Protein AF-A0A927MP26-F1 (afdb_monomer_lite)

Radius of gyration: 20.86 Å; chains: 1; bounding box: 54×46×46 Å

Structure (mmCIF, N/CA/C/O backbone):
data_AF-A0A927MP26-F1
#
_entry.id   AF-A0A927MP26-F1
#
loop_
_atom_site.group_PDB
_atom_site.id
_atom_site.type_symbol
_atom_site.label_atom_id
_atom_site.label_alt_id
_atom_site.label_comp_id
_atom_site.label_asym_id
_atom_site.label_entity_id
_atom_site.label_seq_id
_atom_site.pdbx_PDB_ins_code
_atom_site.Cartn_x
_atom_site.Cartn_y
_atom_site.Cartn_z
_atom_site.occupancy
_atom_site.B_iso_or_equiv
_atom_site.auth_seq_id
_atom_site.auth_comp_id
_atom_site.auth_asym_id
_atom_site.auth_atom_id
_atom_site.pdbx_PDB_model_num
ATOM 1 N N . MET A 1 1 ? -43.119 23.216 -14.179 1.00 43.81 1 MET A N 1
ATOM 2 C CA . MET A 1 1 ? -42.413 22.037 -14.719 1.00 43.81 1 MET A CA 1
ATOM 3 C C . MET A 1 1 ? -41.020 22.538 -15.043 1.00 43.81 1 MET A C 1
ATOM 5 O O . MET A 1 1 ? -40.853 23.196 -16.054 1.00 43.81 1 MET A O 1
ATOM 9 N N . ASP A 1 2 ? -40.211 22.752 -14.014 1.00 35.25 2 ASP A N 1
ATOM 10 C CA . ASP A 1 2 ? -39.328 21.768 -13.365 1.00 35.25 2 ASP A CA 1
ATOM 11 C C . ASP A 1 2 ? -38.186 21.299 -14.278 1.00 35.25 2 ASP A C 1
ATOM 13 O O . ASP A 1 2 ? -38.371 21.034 -15.463 1.00 35.25 2 ASP A O 1
ATOM 17 N N . SER A 1 3 ? -37.003 21.322 -13.684 1.00 42.53 3 SER A N 1
ATOM 18 C CA . SER A 1 3 ? -35.673 21.387 -14.269 1.00 42.53 3 SER A CA 1
ATOM 19 C C . SER A 1 3 ? -35.187 20.047 -14.817 1.00 42.53 3 SER A C 1
ATOM 21 O O . SER A 1 3 ? -35.417 19.001 -14.223 1.00 42.53 3 SER A O 1
ATOM 23 N N . ALA A 1 4 ? -34.347 20.110 -15.848 1.00 47.28 4 ALA A N 1
ATOM 24 C CA . ALA A 1 4 ? -33.252 19.162 -16.027 1.00 47.28 4 ALA A CA 1
ATOM 25 C C . ALA A 1 4 ? -31.971 19.963 -16.288 1.00 47.28 4 ALA A C 1
ATOM 27 O O . ALA A 1 4 ? -31.544 20.184 -17.418 1.00 47.28 4 ALA A O 1
ATOM 28 N N . ALA A 1 5 ? -31.395 20.459 -15.196 1.00 48.03 5 ALA A N 1
ATOM 29 C CA . ALA A 1 5 ? -29.970 20.708 -15.128 1.00 48.03 5 ALA A CA 1
ATOM 30 C C . ALA A 1 5 ? -29.237 19.359 -15.187 1.00 48.03 5 ALA A C 1
ATOM 32 O O . ALA A 1 5 ? -29.711 18.385 -14.605 1.00 48.03 5 ALA A O 1
ATOM 33 N N . GLY A 1 6 ? -28.047 19.335 -15.786 1.00 43.00 6 GLY A N 1
ATOM 34 C CA . GLY A 1 6 ? -27.019 18.403 -15.329 1.00 43.00 6 GLY A CA 1
AT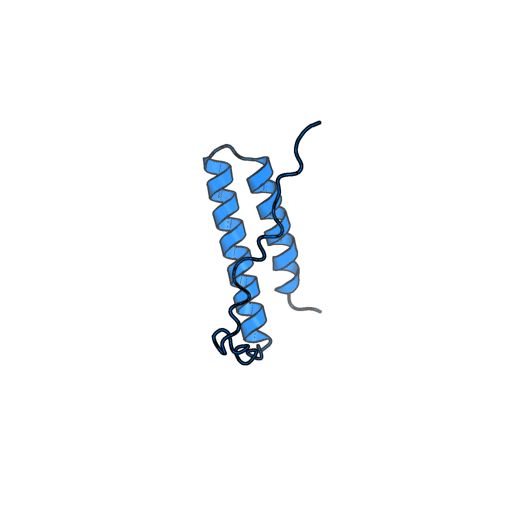OM 35 C C . GLY A 1 6 ? -26.225 17.684 -16.408 1.00 43.00 6 GLY A C 1
ATOM 36 O O . GLY A 1 6 ? -26.409 16.497 -16.627 1.00 43.00 6 GLY A O 1
ATOM 37 N N . ASN A 1 7 ? -25.198 18.376 -16.895 1.00 54.16 7 ASN A N 1
ATOM 38 C CA . ASN A 1 7 ? -23.849 17.815 -16.907 1.00 54.16 7 ASN A CA 1
ATOM 39 C C . ASN A 1 7 ? -23.503 16.752 -17.967 1.00 54.16 7 ASN A C 1
ATOM 41 O O . ASN A 1 7 ? -22.996 15.685 -17.635 1.00 54.16 7 ASN A O 1
ATOM 45 N N . GLU A 1 8 ? -23.579 17.117 -19.246 1.00 52.09 8 GLU A N 1
ATOM 46 C CA . GLU A 1 8 ? -22.629 16.592 -20.242 1.00 52.09 8 GLU A CA 1
ATOM 47 C C . GLU A 1 8 ? -21.388 17.495 -20.338 1.00 52.09 8 GLU A C 1
ATOM 49 O O . GLU A 1 8 ? -20.932 17.889 -21.406 1.00 52.09 8 GLU A O 1
ATOM 54 N N . HIS A 1 9 ? -20.820 17.869 -19.189 1.00 51.62 9 HIS A N 1
ATOM 55 C CA . HIS A 1 9 ? -19.509 18.503 -19.168 1.00 51.62 9 HIS A CA 1
ATOM 56 C C . HIS A 1 9 ? -18.451 17.402 -19.300 1.00 51.62 9 HIS A C 1
ATOM 58 O O . HIS A 1 9 ? -17.885 16.937 -18.311 1.00 51.62 9 HIS A O 1
ATOM 64 N N . VAL A 1 10 ? -18.202 16.940 -20.530 1.00 56.66 10 VAL A N 1
ATOM 65 C CA . VAL A 1 10 ? -16.970 16.199 -20.827 1.00 56.66 10 VAL A CA 1
ATOM 66 C C . VAL A 1 10 ? -15.836 17.205 -20.682 1.00 56.66 10 VAL A C 1
ATOM 68 O O . VAL A 1 10 ? -15.588 18.023 -21.568 1.00 56.66 10 VAL A O 1
ATOM 71 N N . ALA A 1 11 ? -15.197 17.195 -19.514 1.00 52.50 11 ALA A N 1
ATOM 72 C CA . ALA A 1 11 ? -14.047 18.028 -19.227 1.00 52.50 11 ALA A CA 1
ATOM 73 C C . ALA A 1 11 ? -12.953 17.769 -20.278 1.00 52.50 11 ALA A C 1
ATOM 75 O O . ALA A 1 11 ? -12.292 16.735 -20.265 1.00 52.50 11 ALA A O 1
ATOM 76 N N . GLY A 1 12 ? -12.766 18.725 -21.189 1.00 52.97 12 GLY A N 1
ATOM 77 C CA . GLY A 1 12 ? -11.509 18.891 -21.912 1.00 52.97 12 GLY A CA 1
ATOM 78 C C . GLY A 1 12 ? -11.241 17.942 -23.079 1.00 52.97 12 GLY A C 1
ATOM 79 O O . GLY A 1 12 ? -10.100 17.521 -23.247 1.00 52.97 12 GLY A O 1
ATOM 80 N N . ALA A 1 13 ? -12.211 17.687 -23.961 1.00 52.47 13 ALA A N 1
ATOM 81 C CA . ALA A 1 13 ? -11.864 17.312 -25.335 1.00 52.47 13 ALA A CA 1
ATOM 82 C C . ALA A 1 13 ? -11.316 18.554 -26.066 1.00 52.47 13 ALA A C 1
ATOM 84 O O . ALA A 1 13 ? -11.992 19.177 -26.883 1.00 52.47 13 ALA A O 1
ATOM 85 N N . ALA A 1 14 ? -10.101 18.976 -25.709 1.00 54.50 14 ALA A N 1
ATOM 86 C CA . ALA A 1 14 ? -9.387 20.000 -26.450 1.00 54.50 14 ALA A CA 1
ATOM 87 C C . ALA A 1 14 ? -9.149 19.471 -27.872 1.00 54.50 14 ALA A C 1
ATOM 89 O O . ALA A 1 14 ? -8.363 18.548 -28.078 1.00 54.50 14 ALA A O 1
ATOM 90 N N . ILE A 1 15 ? -9.840 20.048 -28.860 1.00 52.22 15 ILE A N 1
ATOM 91 C CA . ILE A 1 15 ? -9.518 19.868 -30.278 1.00 52.22 15 ILE A CA 1
ATOM 92 C C . ILE A 1 15 ? -8.245 20.674 -30.542 1.00 52.22 15 ILE A C 1
ATOM 94 O O . ILE A 1 15 ? -8.259 21.837 -30.927 1.00 52.22 15 ILE A O 1
ATOM 98 N N . GLY A 1 16 ? -7.127 20.045 -30.227 1.00 54.38 16 GLY A N 1
ATOM 99 C CA . GLY A 1 16 ? -5.769 20.522 -30.399 1.00 54.38 16 GLY A CA 1
ATOM 100 C C . GLY A 1 16 ? -4.873 19.355 -30.022 1.00 54.38 16 GLY A C 1
ATOM 101 O O . GLY A 1 16 ? -5.201 18.602 -29.111 1.00 54.38 16 GLY A O 1
ATOM 102 N N . VAL A 1 17 ? -3.780 19.141 -30.742 1.00 56.34 17 VAL A N 1
ATOM 103 C CA . VAL A 1 17 ? -2.829 18.049 -30.492 1.00 56.34 17 VAL A CA 1
ATOM 104 C C . VAL A 1 17 ? -2.114 18.303 -29.147 1.00 56.34 17 VAL A C 1
ATOM 106 O O . VAL A 1 17 ? -0.985 18.77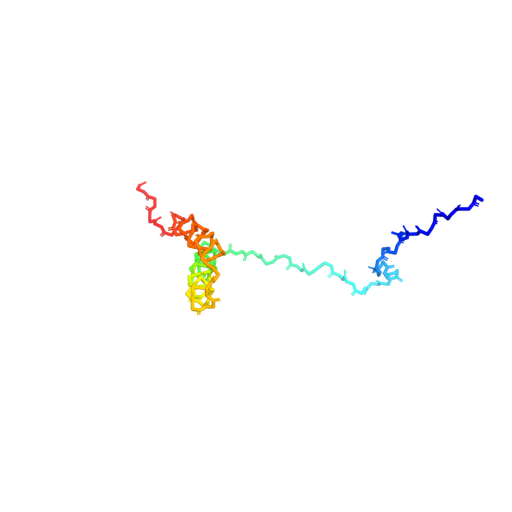1 -29.118 1.00 56.34 17 VAL A O 1
ATOM 109 N N . GLY A 1 18 ? -2.815 18.107 -28.026 1.00 55.25 18 GLY A N 1
ATOM 110 C CA . GLY A 1 18 ? -2.416 18.531 -26.675 1.00 55.25 18 GLY A CA 1
ATOM 111 C C . GLY A 1 18 ? -2.416 17.411 -25.633 1.00 55.25 18 GLY A C 1
ATOM 112 O O . GLY A 1 18 ? -2.052 17.640 -24.486 1.00 55.25 18 GLY A O 1
ATOM 113 N N . ALA A 1 19 ? -2.774 16.196 -26.038 1.00 61.22 19 ALA A N 1
ATOM 114 C CA . ALA A 1 19 ? -2.495 14.961 -25.320 1.00 61.22 19 ALA A CA 1
ATOM 115 C C . ALA A 1 19 ? -2.155 13.907 -26.376 1.00 61.22 19 ALA A C 1
ATOM 117 O O . ALA A 1 19 ? -2.990 13.092 -26.759 1.00 61.22 19 ALA A O 1
ATOM 118 N N . ALA A 1 20 ? -0.951 13.988 -26.949 1.00 61.94 20 ALA A N 1
ATOM 119 C CA . ALA A 1 20 ? -0.450 12.851 -27.705 1.00 61.94 20 ALA A CA 1
ATOM 120 C C . ALA A 1 20 ? -0.354 11.678 -26.722 1.00 61.94 20 ALA A C 1
ATOM 122 O O . ALA A 1 20 ? 0.280 11.820 -25.676 1.00 61.94 20 ALA A O 1
ATOM 123 N N . GLU A 1 21 ? -1.016 10.564 -27.035 1.00 66.19 21 GLU A N 1
ATOM 124 C CA . GLU A 1 21 ? -0.846 9.296 -26.324 1.00 66.19 21 GLU A CA 1
ATOM 125 C C . GLU A 1 21 ? 0.658 9.063 -26.118 1.00 66.19 21 GLU A C 1
ATOM 127 O O . GLU A 1 21 ? 1.416 8.931 -27.084 1.00 66.19 21 GLU A O 1
ATOM 132 N N . ALA A 1 22 ? 1.114 9.097 -24.863 1.00 73.81 22 ALA A N 1
ATOM 133 C CA . ALA A 1 22 ? 2.508 8.834 -24.548 1.00 73.81 22 ALA A CA 1
ATOM 134 C C . ALA A 1 22 ? 2.822 7.384 -24.928 1.00 73.81 22 ALA A C 1
ATOM 136 O O . ALA A 1 22 ? 1.999 6.488 -24.736 1.00 73.81 22 ALA A O 1
ATOM 137 N N . GLN A 1 23 ? 4.018 7.128 -25.462 1.00 75.38 23 GLN A N 1
ATOM 138 C CA . GLN A 1 23 ? 4.390 5.762 -25.807 1.00 75.38 23 GLN A CA 1
ATOM 139 C C . GLN A 1 23 ? 4.306 4.875 -24.559 1.00 75.38 23 GLN A C 1
ATOM 141 O O . GLN A 1 23 ? 4.995 5.112 -23.565 1.00 75.38 23 GLN A O 1
ATOM 146 N N . ARG A 1 24 ? 3.460 3.840 -24.617 1.00 84.06 24 ARG A N 1
ATOM 147 C CA . ARG A 1 24 ? 3.310 2.877 -23.522 1.00 84.06 24 ARG A CA 1
ATOM 148 C C . ARG A 1 24 ? 4.662 2.242 -23.197 1.00 84.06 24 ARG A C 1
ATOM 150 O O . ARG A 1 24 ? 5.266 1.588 -24.048 1.00 84.06 24 ARG A O 1
ATOM 157 N N . ARG A 1 25 ? 5.120 2.418 -21.954 1.00 86.75 25 ARG A N 1
ATOM 158 C CA . ARG A 1 25 ? 6.332 1.772 -21.438 1.00 86.75 25 ARG A CA 1
ATOM 159 C C . ARG A 1 25 ? 6.095 0.265 -21.330 1.00 86.75 25 ARG A C 1
ATOM 161 O O . ARG A 1 25 ? 5.139 -0.162 -20.691 1.00 86.75 25 ARG A O 1
ATOM 168 N N . GLN A 1 26 ? 6.982 -0.525 -21.930 1.00 91.38 26 GLN A N 1
ATOM 169 C CA . GLN A 1 26 ? 7.040 -1.968 -21.696 1.00 91.38 26 GLN A CA 1
ATOM 170 C C . GLN A 1 26 ? 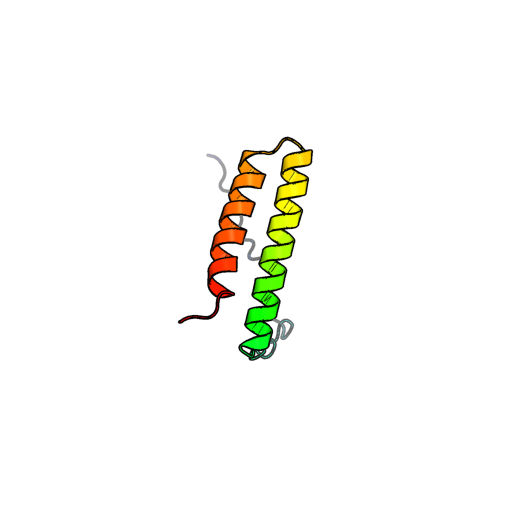7.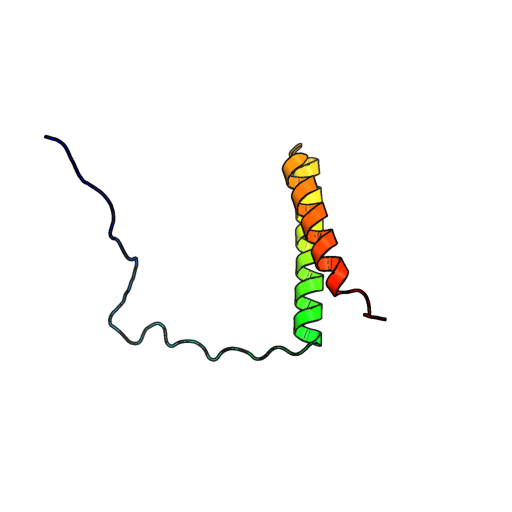751 -2.216 -20.364 1.00 91.38 26 GLN A C 1
ATOM 172 O O . GLN A 1 26 ? 8.829 -1.665 -20.131 1.00 91.38 26 GLN A O 1
ATOM 177 N N . LEU A 1 27 ? 7.128 -2.996 -19.485 1.00 93.62 27 LEU A N 1
ATOM 178 C CA . LEU A 1 27 ? 7.677 -3.347 -18.179 1.00 93.62 27 LEU A CA 1
ATOM 179 C C . LEU A 1 27 ? 8.283 -4.745 -18.237 1.00 93.62 27 LEU A C 1
ATOM 181 O O . LEU A 1 27 ? 7.706 -5.651 -18.835 1.00 93.62 27 LEU A O 1
ATOM 185 N N . THR A 1 28 ? 9.439 -4.907 -17.607 1.00 94.38 28 THR A N 1
ATOM 186 C CA . THR A 1 28 ? 10.027 -6.224 -17.357 1.00 94.38 28 THR A CA 1
ATOM 187 C C . THR A 1 28 ? 9.351 -6.893 -16.161 1.00 94.38 28 THR A C 1
ATOM 189 O O . THR A 1 28 ? 8.741 -6.222 -15.328 1.00 94.38 28 THR A O 1
ATOM 192 N N . ASP A 1 29 ? 9.522 -8.205 -16.004 1.00 93.62 29 ASP A N 1
ATOM 193 C CA . ASP A 1 29 ? 9.034 -8.921 -14.814 1.00 93.62 29 ASP A CA 1
ATOM 194 C C . ASP A 1 29 ? 9.631 -8.363 -13.512 1.00 93.62 29 ASP A C 1
ATOM 196 O O . ASP A 1 29 ? 8.971 -8.346 -12.473 1.00 93.62 29 ASP A O 1
ATOM 200 N N . ALA A 1 30 ? 10.872 -7.865 -13.567 1.00 94.06 30 ALA A N 1
ATOM 201 C CA . ALA A 1 30 ? 11.516 -7.198 -12.442 1.00 94.06 30 ALA A CA 1
ATOM 202 C C . ALA A 1 30 ? 10.840 -5.857 -12.113 1.00 94.06 30 ALA A C 1
ATOM 204 O O . ALA A 1 30 ? 10.604 -5.573 -10.940 1.00 94.06 30 ALA A O 1
ATOM 205 N N . ASP A 1 31 ? 10.472 -5.068 -13.130 1.00 95.88 31 ASP A N 1
ATOM 206 C CA . ASP A 1 31 ? 9.708 -3.830 -12.933 1.00 95.88 31 ASP A CA 1
ATOM 207 C C . ASP A 1 31 ? 8.336 -4.131 -12.314 1.00 95.88 31 ASP A C 1
ATOM 209 O O . ASP A 1 31 ? 7.932 -3.483 -11.350 1.00 95.88 31 ASP A O 1
ATOM 213 N N . VAL A 1 32 ? 7.633 -5.142 -12.833 1.00 95.62 32 VAL A N 1
ATOM 214 C CA . VAL A 1 32 ? 6.325 -5.564 -12.308 1.00 95.62 32 VAL A CA 1
ATOM 215 C C . VAL A 1 32 ? 6.449 -6.014 -10.853 1.00 95.62 32 VAL A C 1
ATOM 217 O O . VAL A 1 32 ? 5.658 -5.591 -10.009 1.00 95.62 32 VAL A O 1
ATOM 220 N N . ARG A 1 33 ? 7.465 -6.819 -10.525 1.00 96.06 33 ARG A N 1
ATOM 221 C CA . ARG A 1 33 ? 7.740 -7.246 -9.147 1.00 96.06 33 ARG A CA 1
ATOM 222 C C . ARG A 1 33 ? 7.995 -6.056 -8.226 1.00 96.06 33 ARG A C 1
ATOM 224 O O . ARG A 1 33 ? 7.383 -5.988 -7.164 1.00 96.06 33 ARG A O 1
ATOM 231 N N . ALA A 1 34 ? 8.839 -5.114 -8.640 1.00 96.69 34 ALA A N 1
ATOM 232 C CA . ALA A 1 34 ? 9.155 -3.926 -7.851 1.00 96.69 34 ALA A CA 1
ATOM 233 C C . ALA A 1 34 ? 7.913 -3.059 -7.586 1.00 96.69 34 ALA A C 1
ATOM 235 O O . ALA A 1 34 ? 7.741 -2.543 -6.479 1.00 96.69 34 ALA A O 1
ATOM 236 N N . ILE A 1 35 ? 7.024 -2.939 -8.578 1.00 97.38 35 ILE A N 1
ATOM 237 C CA . ILE A 1 35 ? 5.734 -2.259 -8.420 1.00 97.38 35 ILE A CA 1
ATOM 238 C C . ILE A 1 35 ? 4.887 -2.985 -7.374 1.00 97.38 35 ILE A C 1
ATOM 240 O O . ILE A 1 35 ? 4.471 -2.363 -6.404 1.00 97.38 35 ILE A O 1
ATOM 244 N N . ILE A 1 36 ? 4.681 -4.297 -7.508 1.00 97.75 36 ILE A N 1
ATOM 245 C CA . ILE A 1 36 ? 3.852 -5.063 -6.562 1.00 97.75 36 ILE A CA 1
ATOM 246 C C . ILE A 1 36 ? 4.424 -4.988 -5.137 1.00 97.75 36 ILE A C 1
ATOM 248 O O . ILE A 1 36 ? 3.672 -4.802 -4.182 1.00 97.75 36 ILE A O 1
ATOM 252 N N . GLU A 1 37 ? 5.745 -5.076 -4.970 1.00 98.19 37 GLU A N 1
ATOM 253 C CA . GLU A 1 37 ? 6.403 -4.891 -3.671 1.00 98.19 37 GLU A CA 1
ATOM 254 C C . GLU A 1 37 ? 6.127 -3.508 -3.076 1.00 98.19 37 GLU A C 1
ATOM 256 O O . GLU A 1 37 ? 5.893 -3.389 -1.871 1.00 98.19 37 GLU A O 1
ATOM 261 N N . ASN A 1 38 ? 6.139 -2.463 -3.904 1.00 98.62 38 ASN A N 1
ATOM 262 C CA . ASN A 1 38 ? 5.793 -1.120 -3.463 1.00 98.62 38 ASN A CA 1
ATOM 263 C C . ASN A 1 38 ? 4.332 -1.018 -3.018 1.00 98.62 38 ASN A C 1
ATOM 265 O O . ASN A 1 38 ? 4.060 -0.553 -1.913 1.00 98.62 38 ASN A O 1
ATOM 269 N N . GLU A 1 39 ? 3.413 -1.546 -3.818 1.00 98.62 39 GLU A N 1
ATOM 270 C CA . GLU A 1 39 ? 1.979 -1.542 -3.528 1.00 98.62 39 GLU A CA 1
ATOM 271 C C . GLU A 1 39 ? 1.629 -2.288 -2.226 1.00 98.62 39 GLU A C 1
ATOM 273 O O . GLU A 1 39 ? 0.732 -1.867 -1.487 1.00 98.62 39 GLU A O 1
ATOM 278 N N . VAL A 1 40 ? 2.346 -3.377 -1.913 1.00 98.75 40 VAL A N 1
ATOM 279 C CA . VAL A 1 40 ? 2.220 -4.101 -0.634 1.00 98.75 40 VAL A CA 1
ATOM 280 C C . VAL A 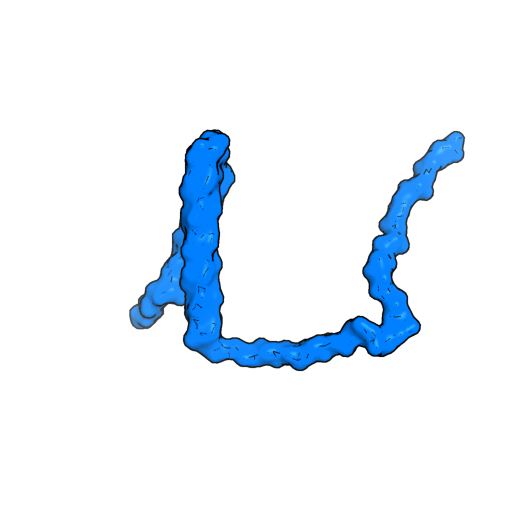1 40 ? 2.679 -3.230 0.535 1.00 98.75 40 VAL A C 1
ATOM 282 O O . VAL A 1 40 ? 1.980 -3.149 1.553 1.00 98.75 40 VAL A O 1
ATOM 285 N N . ARG A 1 41 ? 3.834 -2.560 0.408 1.00 98.69 41 ARG A N 1
ATOM 286 C CA . ARG A 1 41 ? 4.361 -1.676 1.462 1.00 98.69 41 ARG A CA 1
ATOM 287 C C . ARG A 1 41 ? 3.415 -0.516 1.740 1.00 98.69 41 ARG A C 1
ATOM 289 O O . ARG A 1 41 ? 3.108 -0.257 2.901 1.00 98.69 41 ARG A O 1
ATOM 296 N N . GLU A 1 42 ? 2.932 0.144 0.693 1.00 98.75 42 GLU A N 1
ATOM 297 C CA . GLU A 1 42 ? 2.040 1.297 0.819 1.00 98.75 42 GLU A CA 1
ATOM 298 C C . GLU A 1 42 ? 0.722 0.929 1.501 1.00 98.75 42 GLU A C 1
ATOM 300 O O . GLU A 1 42 ? 0.321 1.593 2.459 1.00 98.75 42 GLU A O 1
ATOM 305 N N . ARG A 1 43 ? 0.080 -0.174 1.097 1.00 98.75 43 ARG A N 1
ATOM 306 C CA . ARG A 1 43 ? -1.166 -0.636 1.737 1.00 98.75 43 ARG A CA 1
ATOM 307 C C . ARG A 1 43 ? -0.966 -1.032 3.189 1.00 98.75 43 ARG A C 1
ATOM 309 O O . ARG A 1 43 ? -1.806 -0.713 4.026 1.00 98.75 43 ARG A O 1
ATOM 316 N N . THR A 1 44 ? 0.154 -1.679 3.501 1.00 98.75 44 THR A N 1
ATOM 317 C CA . THR A 1 44 ? 0.484 -2.059 4.880 1.00 98.75 44 THR A CA 1
ATOM 318 C C . THR A 1 44 ? 0.701 -0.823 5.757 1.00 98.75 44 THR A C 1
ATOM 320 O O . THR A 1 44 ? 0.168 -0.754 6.865 1.00 98.75 44 THR A O 1
ATOM 323 N N . ALA A 1 45 ? 1.424 0.183 5.254 1.00 98.75 45 ALA A N 1
ATOM 324 C CA . ALA A 1 45 ? 1.635 1.446 5.959 1.00 98.75 45 ALA A CA 1
ATOM 325 C C . ALA A 1 45 ? 0.320 2.218 6.157 1.00 98.75 45 ALA A C 1
ATOM 327 O O . ALA A 1 45 ? 0.034 2.680 7.262 1.00 98.75 45 ALA A O 1
ATOM 328 N N . ALA A 1 46 ? -0.514 2.300 5.119 1.00 98.69 46 ALA A N 1
ATOM 329 C CA . ALA A 1 46 ? -1.821 2.943 5.197 1.00 98.69 46 ALA A CA 1
ATOM 330 C C . ALA A 1 46 ? -2.753 2.233 6.191 1.00 98.69 46 ALA A C 1
ATOM 332 O O . ALA A 1 46 ? -3.444 2.895 6.962 1.00 98.69 46 ALA A O 1
ATOM 333 N N . ALA A 1 47 ? -2.745 0.897 6.227 1.00 98.75 47 ALA A N 1
ATOM 334 C CA . ALA A 1 47 ? -3.511 0.132 7.205 1.00 98.75 47 ALA A CA 1
ATOM 335 C C . ALA A 1 47 ? -3.083 0.449 8.644 1.00 98.75 47 ALA A C 1
ATOM 337 O O . ALA A 1 47 ? -3.939 0.649 9.502 1.00 98.75 47 ALA A O 1
ATOM 338 N N . ALA A 1 48 ? -1.776 0.538 8.909 1.00 98.75 48 ALA A N 1
ATOM 339 C CA . ALA A 1 48 ? -1.261 0.898 10.229 1.00 98.75 48 ALA A CA 1
ATOM 340 C C . ALA A 1 48 ? -1.690 2.313 10.657 1.00 98.75 48 ALA A C 1
ATOM 342 O O . ALA A 1 48 ? -2.029 2.530 11.822 1.00 98.75 48 ALA A O 1
ATOM 343 N N . GLU A 1 49 ? -1.726 3.265 9.723 1.00 98.75 49 GLU A N 1
ATOM 344 C CA . GLU A 1 49 ? -2.208 4.614 10.021 1.00 98.75 49 GLU A CA 1
ATOM 345 C C . GLU A 1 49 ? -3.720 4.643 10.266 1.00 98.75 49 GLU A C 1
ATOM 347 O O . GLU A 1 49 ? -4.179 5.277 11.214 1.00 98.75 49 GLU A O 1
ATOM 352 N N . TYR A 1 50 ? -4.511 3.901 9.488 1.00 98.62 50 TYR A N 1
ATOM 353 C CA . TYR A 1 50 ? -5.947 3.796 9.748 1.00 98.62 50 TYR A CA 1
ATOM 354 C C . TYR A 1 50 ? -6.260 3.127 11.084 1.00 98.62 50 TYR A C 1
ATOM 356 O O . TYR A 1 50 ? -7.172 3.578 11.776 1.00 98.62 50 TYR A O 1
ATOM 364 N N . GLU A 1 51 ? -5.482 2.124 11.484 1.00 98.50 51 GLU A N 1
ATOM 365 C CA . GLU A 1 51 ? -5.589 1.501 12.804 1.00 98.50 51 GLU A CA 1
ATOM 366 C C . GLU A 1 51 ? -5.354 2.531 13.921 1.00 98.50 51 GLU A C 1
ATOM 368 O O . GLU A 1 51 ? -6.176 2.671 14.825 1.00 98.50 51 GLU A O 1
ATOM 373 N N . ARG A 1 52 ? -4.283 3.333 13.814 1.00 98.44 52 ARG A N 1
ATOM 374 C CA . ARG A 1 52 ? -3.977 4.424 14.760 1.00 98.44 52 ARG A CA 1
ATOM 375 C C . ARG A 1 52 ? -5.090 5.467 14.858 1.00 98.44 52 ARG A C 1
ATOM 377 O O . ARG A 1 52 ? -5.284 6.052 15.920 1.00 98.44 52 ARG A O 1
ATOM 384 N N . LEU A 1 53 ? -5.812 5.697 13.765 1.00 98.50 53 LEU A N 1
ATOM 385 C CA . LEU A 1 53 ? -6.939 6.628 13.693 1.00 98.50 53 LEU A CA 1
ATOM 386 C C . LEU A 1 53 ? -8.281 5.993 14.109 1.00 98.50 53 LEU A C 1
ATOM 388 O O . LEU A 1 53 ? -9.321 6.639 13.977 1.00 98.50 53 LEU A O 1
ATOM 392 N N . GLY A 1 54 ? -8.285 4.742 14.584 1.00 98.50 54 GLY A N 1
ATOM 393 C CA . GLY A 1 54 ? -9.492 4.029 15.018 1.00 98.50 54 GLY A CA 1
ATOM 394 C C . GLY A 1 54 ? -10.389 3.557 13.869 1.00 98.50 54 GLY A C 1
ATOM 395 O O . GLY A 1 54 ? -11.561 3.255 14.077 1.00 98.50 54 GLY A O 1
ATOM 396 N N . ARG A 1 55 ? -9.865 3.500 12.641 1.00 98.38 55 ARG A N 1
ATOM 397 C CA . ARG A 1 55 ? -10.596 3.107 11.426 1.00 98.38 55 ARG A CA 1
ATOM 398 C C . ARG A 1 55 ? -10.330 1.639 11.072 1.00 98.38 55 ARG A C 1
ATOM 400 O O . ARG A 1 55 ? -9.816 1.348 9.991 1.00 98.38 55 ARG A O 1
ATOM 407 N N . GLY A 1 56 ? -10.707 0.736 11.980 1.00 98.31 56 GLY A N 1
ATOM 408 C CA . GLY A 1 56 ? -10.442 -0.710 11.905 1.00 98.31 56 GLY A CA 1
ATOM 409 C C . GLY A 1 56 ? -10.867 -1.360 10.584 1.00 98.31 56 GLY A C 1
ATOM 410 O O . GLY A 1 56 ? -10.026 -1.927 9.896 1.00 98.31 56 GLY A O 1
ATOM 411 N N . ASP A 1 57 ? -12.118 -1.178 10.153 1.00 98.50 57 ASP A N 1
ATOM 412 C CA . ASP A 1 57 ? -12.630 -1.779 8.906 1.00 98.50 57 ASP A CA 1
ATOM 413 C C . ASP A 1 57 ? -11.805 -1.383 7.666 1.00 98.50 57 ASP A C 1
ATOM 415 O O . ASP A 1 57 ? -11.546 -2.189 6.769 1.00 98.50 57 ASP A O 1
ATOM 419 N N . ALA A 1 58 ? -11.362 -0.121 7.604 1.00 98.31 58 ALA A N 1
ATOM 420 C CA . ALA A 1 58 ? -10.527 0.364 6.508 1.00 98.31 58 ALA A CA 1
ATOM 421 C C . ALA A 1 58 ? -9.115 -0.236 6.570 1.00 98.31 58 ALA A C 1
ATOM 423 O O . ALA A 1 58 ? -8.547 -0.574 5.529 1.00 98.31 58 ALA A O 1
ATOM 424 N N . ALA A 1 59 ? -8.566 -0.386 7.777 1.00 98.75 59 ALA A N 1
ATOM 425 C CA . ALA A 1 59 ? -7.280 -1.028 7.999 1.00 98.75 59 ALA A CA 1
ATOM 426 C C . ALA A 1 59 ? -7.320 -2.520 7.628 1.00 98.75 59 ALA A C 1
ATOM 428 O O . ALA A 1 59 ? -6.427 -2.999 6.929 1.00 98.75 59 ALA A O 1
ATOM 429 N N . GLU A 1 60 ? -8.368 -3.245 8.022 1.00 98.75 60 GLU A N 1
ATOM 430 C CA . GLU A 1 60 ? -8.565 -4.655 7.672 1.00 98.75 60 GLU A CA 1
ATOM 431 C C . GLU A 1 60 ? -8.660 -4.863 6.166 1.00 98.75 60 GLU A C 1
ATOM 433 O O . GLU A 1 60 ? -7.943 -5.705 5.624 1.00 98.75 60 GLU A O 1
ATOM 438 N N . ARG A 1 61 ? -9.454 -4.042 5.471 1.00 98.75 61 ARG A N 1
ATOM 439 C CA . ARG A 1 61 ? -9.556 -4.113 4.010 1.00 98.75 61 ARG A CA 1
ATOM 440 C C . ARG A 1 61 ? -8.191 -3.966 3.334 1.00 98.75 61 ARG A C 1
ATOM 442 O O . ARG A 1 61 ? -7.839 -4.777 2.482 1.00 98.75 61 ARG A O 1
ATOM 449 N N . LEU A 1 62 ? -7.400 -2.971 3.740 1.00 98.75 62 LEU A N 1
ATOM 450 C CA . LEU A 1 62 ? -6.069 -2.738 3.170 1.00 98.75 62 LEU A CA 1
ATOM 451 C C . LEU A 1 62 ? -5.084 -3.867 3.484 1.00 98.75 62 LEU A C 1
ATOM 453 O O . LEU A 1 62 ? -4.265 -4.212 2.631 1.00 98.75 62 LEU A O 1
ATOM 457 N N . ARG A 1 63 ? -5.182 -4.480 4.671 1.00 98.75 63 ARG A N 1
ATOM 458 C CA . ARG A 1 63 ? -4.409 -5.685 5.008 1.00 98.75 63 ARG A CA 1
ATOM 459 C C . ARG A 1 63 ? -4.769 -6.845 4.081 1.00 98.75 63 ARG A C 1
ATOM 461 O O . ARG A 1 63 ? -3.865 -7.481 3.545 1.00 98.75 63 ARG A O 1
ATOM 468 N N . SER A 1 64 ? -6.057 -7.087 3.834 1.00 98.62 64 SER A N 1
ATOM 469 C CA . SER A 1 64 ? -6.500 -8.136 2.906 1.00 98.62 64 SER A CA 1
ATOM 470 C C . SER A 1 64 ? -6.032 -7.882 1.469 1.00 98.62 64 SER A C 1
ATOM 472 O O . SER A 1 64 ? -5.572 -8.808 0.802 1.00 98.62 64 SER A O 1
ATOM 474 N N . GLU A 1 65 ? -6.083 -6.638 0.991 1.00 98.62 65 GLU A N 1
ATOM 475 C CA . GLU A 1 65 ? -5.546 -6.270 -0.326 1.00 98.62 65 GLU A CA 1
ATOM 476 C C . GLU A 1 65 ? -4.030 -6.519 -0.421 1.00 98.62 65 GLU A C 1
ATOM 478 O O . GLU A 1 65 ? -3.558 -7.128 -1.385 1.00 98.62 65 GLU A O 1
ATOM 483 N N . ALA A 1 66 ? -3.263 -6.094 0.589 1.00 98.50 66 ALA A N 1
ATOM 484 C CA . ALA A 1 66 ? -1.819 -6.327 0.649 1.00 98.50 66 ALA A CA 1
ATOM 485 C C . ALA A 1 66 ? -1.481 -7.826 0.675 1.00 98.50 66 ALA A C 1
ATOM 487 O O . ALA A 1 66 ? -0.511 -8.259 0.044 1.00 98.50 66 ALA A O 1
ATOM 488 N N . GLU A 1 67 ? -2.294 -8.636 1.358 1.00 98.19 67 GLU A N 1
ATOM 489 C CA . GLU A 1 67 ? -2.127 -10.087 1.384 1.00 98.19 67 GLU A CA 1
ATOM 490 C C . GLU A 1 67 ? -2.324 -10.694 -0.008 1.00 98.19 67 GLU A C 1
ATOM 492 O O . GLU A 1 67 ? -1.497 -11.501 -0.432 1.00 98.19 67 GLU A O 1
ATOM 497 N N . VAL A 1 68 ? -3.368 -10.283 -0.740 1.00 98.12 68 VAL A N 1
ATOM 498 C CA . VAL A 1 68 ? -3.621 -10.728 -2.122 1.00 98.12 68 VAL A CA 1
ATOM 499 C C . VAL A 1 68 ? -2.434 -10.391 -3.023 1.00 98.12 68 VAL A C 1
ATOM 501 O O . VAL A 1 68 ? -1.922 -11.279 -3.707 1.00 98.12 68 VAL A O 1
ATOM 504 N N . LEU A 1 69 ? -1.938 -9.153 -2.972 1.00 97.38 69 LEU A N 1
ATOM 505 C CA . LEU 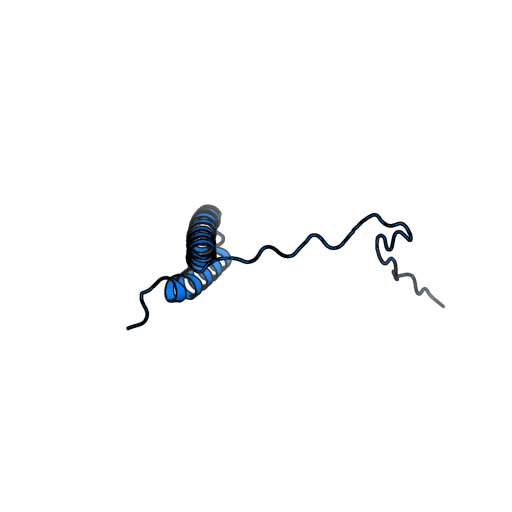A 1 69 ? -0.782 -8.725 -3.765 1.00 97.38 69 LEU A CA 1
ATOM 506 C C . LEU A 1 69 ? 0.484 -9.522 -3.424 1.00 97.38 69 LEU A C 1
ATOM 508 O O . LEU A 1 69 ? 1.203 -9.967 -4.319 1.00 97.38 69 LEU A O 1
ATOM 512 N N . SER A 1 70 ? 0.713 -9.803 -2.141 1.00 97.12 70 SER A N 1
ATOM 513 C CA . SER A 1 70 ? 1.868 -10.582 -1.675 1.00 97.12 70 SER A CA 1
ATOM 514 C C . SER A 1 70 ? 1.898 -12.006 -2.238 1.00 97.12 70 SER A C 1
ATOM 516 O O . SER A 1 70 ? 2.970 -12.601 -2.374 1.00 97.12 70 SER A O 1
ATOM 518 N N . ARG A 1 71 ? 0.745 -12.573 -2.624 1.00 96.38 71 ARG A N 1
ATOM 519 C CA . ARG A 1 71 ? 0.692 -13.909 -3.244 1.00 96.38 71 ARG A CA 1
ATOM 520 C C . ARG A 1 71 ? 1.407 -13.943 -4.593 1.00 96.38 71 ARG A C 1
ATOM 522 O O . ARG A 1 71 ? 1.972 -14.982 -4.912 1.00 96.38 71 ARG A O 1
ATOM 529 N N . HIS A 1 72 ? 1.434 -12.825 -5.318 1.00 94.75 72 HIS A N 1
ATOM 530 C CA . HIS A 1 72 ? 2.126 -12.687 -6.603 1.00 94.75 72 HIS A CA 1
ATOM 531 C C . HIS A 1 72 ? 3.647 -12.522 -6.464 1.00 94.75 72 HIS A C 1
ATOM 533 O O . HIS A 1 72 ? 4.374 -12.665 -7.442 1.00 94.75 72 HIS A O 1
ATOM 539 N N . LEU A 1 73 ? 4.142 -12.246 -5.253 1.00 93.94 73 LEU A N 1
ATOM 540 C CA . LEU A 1 73 ? 5.575 -12.115 -4.984 1.00 93.94 73 LEU A CA 1
ATOM 541 C C . LEU A 1 73 ? 6.236 -13.446 -4.622 1.00 93.94 73 LEU A C 1
ATOM 543 O O . LEU A 1 73 ? 7.455 -13.578 -4.763 1.00 93.94 73 LEU A O 1
ATOM 547 N N . ARG A 1 74 ? 5.453 -14.436 -4.181 1.00 88.38 74 ARG A N 1
ATOM 548 C CA . ARG A 1 74 ? 5.967 -15.774 -3.880 1.00 88.38 74 ARG A CA 1
ATOM 549 C C . ARG A 1 74 ? 6.469 -16.438 -5.167 1.00 88.38 74 ARG A C 1
ATOM 551 O O . ARG A 1 74 ? 5.784 -16.342 -6.186 1.00 88.38 74 ARG A O 1
ATOM 558 N N . PRO A 1 75 ? 7.634 -17.111 -5.144 1.00 69.69 75 PRO A N 1
ATOM 559 C CA . PRO A 1 75 ? 8.050 -17.947 -6.261 1.00 69.69 75 PRO A CA 1
ATOM 560 C C . PRO A 1 75 ? 6.936 -18.949 -6.564 1.00 69.69 75 PRO A C 1
ATOM 562 O O . PRO A 1 75 ? 6.433 -19.609 -5.651 1.00 69.69 75 PRO A O 1
ATOM 565 N N . THR A 1 76 ? 6.506 -19.020 -7.820 1.00 59.28 76 THR A N 1
ATOM 566 C CA . THR A 1 76 ? 5.631 -20.105 -8.268 1.00 59.28 76 THR A CA 1
ATOM 567 C C . THR A 1 76 ? 6.458 -21.398 -8.215 1.00 59.28 76 THR A C 1
ATOM 569 O O . THR A 1 76 ? 7.596 -21.358 -8.687 1.00 59.28 76 THR A O 1
ATOM 572 N N . PRO A 1 77 ? 5.976 -22.483 -7.576 1.00 54.12 77 PRO A N 1
ATOM 573 C CA . PRO A 1 77 ? 6.687 -23.762 -7.564 1.00 54.12 77 PRO A CA 1
ATOM 574 C C . PRO A 1 77 ? 6.839 -24.353 -8.969 1.00 54.12 77 PRO A C 1
ATOM 576 O O . PRO A 1 77 ? 5.984 -24.051 -9.835 1.00 54.12 77 PRO A O 1
#

InterPro domains:
  IPR019004 Uncharacterised protein YqeY/Aim41 [PF09424] (22-73)
  IPR042184 YqeY/Aim41, N-terminal domain [G3DSA:1.10.1510.10] (5-73)

Secondary structure (DSSP, 8-state):
----------TT--SSS----PPPPPPPHHHHHHHHHHHHHHHHHHHHHHHHTT-HHHHHHHHHHHHHHHHTTSPP-

Organism: NCBI:txid648752

Foldseek 3Di:
DDDDDDDPCPDDPPPDPPCDPDPDDDDDPVRVLVVLVVLLVVLQVVLVVCVVVVNNVSSVVSNVVSVVSVVVNDDDD

Sequence (77 aa):
MDSAAGNEHVAGAAIGVGAAEAQRRQLTDADVRAIIENEVRERTAAAAEYERLGRGDAAERLRSEAEVLSRHLRPTP

pLDDT: mean 82.68, std 20.72, range [35.25, 98.75]